Protein AF-A0A924N864-F1 (afdb_monomer)

Foldseek 3Di:
DDLVLLCQLLVHDSVVVVVLCVVQVHDPPSDLVVSLLVLQLVVQCVVPVDDSNVSSVVSVVCVVCDLPPDQWDWDQDPPHPDIDIDRSVVSLLSSLVSLLVSCVVPPPPPPDDDPPDPDDVVVVCVVNSNPVSVVVVCVVDDPVVNVVVVVVVVVVVVVDDDDDPPPDD

Sequence (169 aa):
MMLAEFAQLLDADPKWVLNTMSALERPRAYSVDVARRLAVTRAIHKGTGSPLTPSFATAERALRAYPRNGSSVRIATDDADVELLVDIHRILSTFNVRLSLLRASFAPRQRGRPRVRLCDPLQAAAEWGTDLTLVSDNMRKTVEERVRQLDGMAAFAGNVHRVIPAAEG

Mean predicted aligned error: 13.16 Å

Radius of gyration: 18.36 Å; Cα contacts (8 Å, |Δi|>4): 133; chains: 1; bounding box: 42×49×50 Å

Structure (mmCIF, N/CA/C/O backbone):
data_AF-A0A924N864-F1
#
_entry.id   AF-A0A924N864-F1
#
loop_
_atom_site.group_PDB
_atom_site.id
_atom_site.type_symbol
_atom_site.label_atom_id
_atom_site.label_alt_id
_atom_site.label_comp_id
_atom_site.label_asym_id
_atom_site.label_entity_id
_atom_site.label_seq_id
_atom_site.pdbx_PDB_ins_code
_atom_site.Cartn_x
_atom_site.Cartn_y
_atom_site.Cartn_z
_atom_site.occupancy
_atom_site.B_iso_or_equiv
_atom_site.auth_seq_id
_atom_site.auth_comp_id
_atom_site.auth_asym_id
_atom_site.auth_atom_id
_atom_site.pdbx_PDB_model_num
ATOM 1 N N . MET A 1 1 ? 0.398 7.354 13.160 1.00 84.31 1 MET A N 1
ATOM 2 C CA . MET A 1 1 ? 0.523 5.885 13.146 1.00 84.31 1 MET A CA 1
ATOM 3 C C . MET A 1 1 ? 1.930 5.537 13.592 1.00 84.31 1 MET A C 1
ATOM 5 O O . MET A 1 1 ? 2.851 6.272 13.247 1.00 84.31 1 MET A O 1
ATOM 9 N N . MET A 1 2 ? 2.100 4.485 14.381 1.00 90.00 2 MET A N 1
ATOM 10 C CA . MET A 1 2 ? 3.420 3.983 14.768 1.00 90.00 2 MET A CA 1
ATOM 11 C C . MET A 1 2 ? 4.044 3.155 13.636 1.00 90.00 2 MET A C 1
ATOM 13 O O . MET A 1 2 ? 3.345 2.685 12.740 1.00 90.00 2 MET A O 1
ATOM 17 N N . LEU A 1 3 ? 5.364 2.944 13.684 1.00 90.00 3 LEU A N 1
ATOM 18 C CA . LEU A 1 3 ? 6.083 2.144 12.682 1.00 90.00 3 LEU A CA 1
ATOM 19 C C . LEU A 1 3 ? 5.528 0.714 12.572 1.00 90.00 3 LEU A C 1
ATOM 21 O O . LEU A 1 3 ? 5.372 0.213 11.465 1.00 90.00 3 LEU A O 1
ATOM 25 N N . ALA A 1 4 ? 5.202 0.076 13.701 1.00 88.12 4 ALA A N 1
ATOM 26 C CA . ALA A 1 4 ? 4.673 -1.290 13.727 1.00 88.12 4 ALA A CA 1
ATOM 27 C C . ALA A 1 4 ? 3.315 -1.401 13.012 1.00 88.12 4 ALA A C 1
ATOM 29 O O . ALA A 1 4 ? 3.126 -2.267 12.164 1.00 88.12 4 ALA A O 1
ATOM 30 N N . GLU A 1 5 ? 2.401 -0.471 13.292 1.00 88.81 5 GLU A N 1
ATOM 31 C CA . GLU A 1 5 ? 1.096 -0.385 12.629 1.00 88.81 5 GLU A CA 1
ATOM 32 C C . GLU A 1 5 ? 1.249 -0.144 11.118 1.00 88.81 5 GLU A C 1
ATOM 34 O O . GLU A 1 5 ? 0.575 -0.757 10.293 1.00 88.81 5 GLU A O 1
ATOM 39 N N . PHE A 1 6 ? 2.185 0.729 10.745 1.00 91.75 6 PHE A N 1
ATOM 40 C CA . PHE A 1 6 ? 2.474 1.060 9.354 1.00 91.75 6 PHE A CA 1
ATOM 41 C C . PHE A 1 6 ? 3.056 -0.131 8.583 1.00 91.75 6 PHE A C 1
ATOM 43 O O . PHE A 1 6 ? 2.645 -0.414 7.458 1.00 91.75 6 PHE A O 1
ATOM 50 N N . ALA A 1 7 ? 3.979 -0.861 9.209 1.00 91.31 7 ALA A N 1
ATOM 51 C CA . ALA A 1 7 ? 4.554 -2.093 8.686 1.00 91.31 7 ALA A CA 1
ATOM 52 C C . ALA A 1 7 ? 3.483 -3.184 8.514 1.00 91.31 7 ALA A C 1
ATOM 54 O O . ALA A 1 7 ? 3.430 -3.834 7.469 1.00 91.31 7 ALA A O 1
ATOM 55 N N . GLN A 1 8 ? 2.559 -3.306 9.473 1.00 88.81 8 GLN A N 1
ATOM 56 C CA . GLN A 1 8 ? 1.433 -4.237 9.399 1.00 88.81 8 GLN A CA 1
ATOM 57 C C . GLN A 1 8 ? 0.474 -3.910 8.243 1.00 88.81 8 GLN A C 1
ATOM 59 O O . GLN A 1 8 ? 0.060 -4.820 7.525 1.00 88.81 8 GLN A O 1
ATOM 64 N N . LEU A 1 9 ? 0.160 -2.629 7.997 1.00 90.06 9 LEU A N 1
ATOM 65 C CA . LEU A 1 9 ? -0.660 -2.237 6.837 1.00 90.06 9 LEU A CA 1
ATOM 66 C C . LEU A 1 9 ? -0.024 -2.647 5.507 1.00 90.06 9 LEU A C 1
ATOM 68 O O . LEU A 1 9 ? -0.710 -3.092 4.584 1.00 90.06 9 LEU A O 1
ATOM 72 N N . LEU A 1 10 ? 1.295 -2.496 5.421 1.00 90.31 10 LEU A N 1
ATOM 73 C CA . LEU A 1 10 ? 2.083 -2.825 4.239 1.00 90.31 10 LEU A CA 1
ATOM 74 C C . LEU A 1 10 ? 2.400 -4.316 4.117 1.00 90.31 10 LEU A C 1
ATOM 76 O O . LEU A 1 10 ? 2.887 -4.734 3.060 1.00 90.31 10 LEU A O 1
ATOM 80 N N . ASP A 1 11 ? 2.119 -5.099 5.165 1.00 89.44 11 ASP A N 1
ATOM 81 C CA . ASP A 1 11 ? 2.519 -6.503 5.302 1.00 89.44 11 ASP A CA 1
ATOM 82 C C . ASP A 1 11 ? 4.006 -6.682 4.991 1.00 89.44 11 ASP A C 1
ATOM 84 O O . ASP A 1 11 ? 4.430 -7.444 4.114 1.00 89.44 11 ASP A O 1
ATOM 88 N N . ALA A 1 12 ? 4.793 -5.831 5.637 1.00 91.62 12 ALA A N 1
ATOM 89 C CA . ALA A 1 12 ? 6.222 -5.709 5.452 1.00 91.62 12 ALA A CA 1
ATOM 90 C C . ALA A 1 12 ? 6.917 -5.652 6.811 1.00 91.62 12 ALA A C 1
ATOM 92 O O . ALA A 1 12 ? 6.320 -5.282 7.817 1.00 91.62 12 ALA A O 1
ATOM 93 N N . ASP A 1 13 ? 8.201 -5.990 6.819 1.00 92.12 13 ASP A N 1
ATOM 94 C CA . ASP A 1 13 ? 9.032 -5.856 8.007 1.00 92.12 13 ASP A CA 1
ATOM 95 C C . ASP A 1 13 ? 9.305 -4.365 8.325 1.00 92.12 13 ASP A C 1
ATOM 97 O O . ASP A 1 13 ? 9.511 -3.571 7.394 1.00 92.12 13 ASP A O 1
ATOM 101 N N . PRO A 1 14 ? 9.356 -3.950 9.607 1.00 93.06 14 PRO A N 1
ATOM 102 C CA . PRO A 1 14 ? 9.705 -2.581 9.989 1.00 93.06 14 PRO A CA 1
ATOM 103 C C . PRO A 1 14 ? 11.025 -2.074 9.386 1.00 93.06 14 PRO A C 1
ATOM 105 O O . PRO A 1 14 ? 11.117 -0.905 9.007 1.00 93.06 14 PRO A O 1
ATOM 108 N N . LYS A 1 15 ? 12.037 -2.938 9.231 1.00 93.44 15 LYS A N 1
ATOM 109 C CA . LYS A 1 15 ? 13.316 -2.604 8.588 1.00 93.44 15 LYS A CA 1
ATOM 110 C C . LYS A 1 15 ? 13.128 -2.267 7.115 1.00 93.44 15 LYS A C 1
ATOM 112 O O . LYS A 1 15 ? 13.733 -1.315 6.627 1.00 93.44 15 LYS A O 1
ATOM 117 N N . TRP A 1 16 ? 12.263 -3.001 6.413 1.00 92.69 16 TRP A N 1
ATOM 118 C CA . TRP A 1 16 ? 11.933 -2.688 5.023 1.00 92.69 16 TRP A CA 1
ATOM 119 C C . TRP A 1 16 ? 11.286 -1.306 4.915 1.00 92.69 16 TRP A C 1
ATOM 121 O O . TRP A 1 16 ? 11.663 -0.528 4.041 1.00 92.69 16 TRP A O 1
ATOM 131 N N . VAL A 1 17 ? 10.368 -0.967 5.828 1.00 93.12 17 VAL A N 1
ATOM 132 C CA . VAL A 1 17 ? 9.735 0.362 5.864 1.00 93.12 17 VAL A CA 1
ATOM 133 C C . VAL A 1 17 ? 10.779 1.455 6.068 1.00 93.12 17 VAL A C 1
ATOM 135 O O . VAL A 1 17 ? 10.796 2.422 5.311 1.00 93.12 17 VAL A O 1
ATOM 138 N N . LEU A 1 18 ? 11.667 1.302 7.053 1.00 92.44 18 LEU A N 1
ATOM 139 C CA . LEU A 1 18 ? 12.713 2.286 7.334 1.00 92.44 18 LEU A CA 1
ATOM 140 C C . LEU A 1 18 ? 13.646 2.480 6.135 1.00 92.44 18 LEU A C 1
ATOM 142 O O . LEU A 1 18 ? 13.858 3.615 5.714 1.00 92.44 18 LEU A O 1
ATOM 146 N N . ASN A 1 19 ? 14.131 1.384 5.547 1.00 92.38 19 ASN A N 1
ATOM 147 C CA . ASN A 1 19 ? 15.005 1.427 4.376 1.00 92.38 19 ASN A CA 1
ATOM 148 C C . ASN A 1 19 ? 14.311 2.072 3.177 1.00 92.38 19 ASN A C 1
ATOM 150 O O . ASN A 1 19 ? 14.913 2.883 2.484 1.00 92.38 19 ASN A O 1
ATOM 154 N N . THR A 1 20 ? 13.037 1.748 2.953 1.00 92.38 20 THR A N 1
ATOM 155 C CA . THR A 1 20 ? 12.255 2.304 1.844 1.00 92.38 20 THR A CA 1
ATOM 156 C C . THR A 1 20 ? 12.023 3.799 2.031 1.00 92.38 20 THR A C 1
ATOM 158 O O . THR A 1 20 ? 12.223 4.570 1.101 1.00 92.38 20 THR A O 1
ATOM 161 N N . MET A 1 21 ? 11.652 4.236 3.236 1.00 92.25 21 MET A N 1
ATOM 162 C CA . MET A 1 21 ? 11.457 5.658 3.534 1.00 92.25 21 MET A CA 1
ATOM 163 C C . MET A 1 21 ? 12.759 6.453 3.391 1.00 92.25 21 MET A C 1
ATOM 165 O O . MET A 1 21 ? 12.734 7.554 2.846 1.00 92.25 21 MET A O 1
ATOM 169 N N . SER A 1 22 ? 13.886 5.879 3.828 1.00 91.19 22 SER A N 1
ATOM 170 C CA . SER A 1 22 ? 15.219 6.457 3.634 1.00 91.19 22 SER A CA 1
ATOM 171 C C . SER A 1 22 ? 15.612 6.525 2.158 1.00 91.19 22 SER A C 1
ATOM 173 O O . SER A 1 22 ? 16.052 7.576 1.711 1.00 91.19 22 SER A O 1
ATOM 175 N N . ALA A 1 23 ? 15.407 5.451 1.390 1.00 89.50 23 ALA A N 1
ATOM 176 C CA . ALA A 1 23 ? 15.725 5.405 -0.039 1.00 89.50 23 ALA A CA 1
ATOM 177 C C . ALA A 1 23 ? 14.875 6.371 -0.880 1.00 89.50 23 ALA A C 1
ATOM 179 O O . ALA A 1 23 ? 15.317 6.835 -1.924 1.00 89.50 23 ALA A O 1
ATOM 180 N N . LEU A 1 24 ? 13.654 6.674 -0.430 1.00 88.62 24 LEU A N 1
ATOM 181 C CA . LEU A 1 24 ? 12.762 7.642 -1.072 1.00 88.62 24 LEU A CA 1
ATOM 182 C C . LEU A 1 24 ? 12.949 9.077 -0.552 1.00 88.62 24 LEU A C 1
ATOM 184 O O . LEU A 1 24 ? 12.176 9.952 -0.942 1.00 88.62 24 LEU A O 1
ATOM 188 N N . GLU A 1 25 ? 13.903 9.305 0.359 1.00 87.88 25 GLU A N 1
ATOM 189 C CA . GLU A 1 25 ? 14.176 10.598 1.007 1.00 87.88 25 GLU A CA 1
ATOM 190 C C . GLU A 1 25 ? 12.920 11.260 1.603 1.00 87.88 25 GLU A C 1
ATOM 192 O O . GLU A 1 25 ? 12.773 12.483 1.651 1.00 87.88 25 GLU A O 1
ATOM 197 N N . ARG A 1 26 ? 11.959 10.448 2.064 1.00 77.94 26 ARG A N 1
ATOM 198 C CA . ARG A 1 26 ? 10.701 10.963 2.608 1.00 77.94 26 ARG A CA 1
ATOM 199 C C . ARG A 1 26 ? 10.825 11.203 4.111 1.00 77.94 26 ARG A C 1
ATOM 201 O O . ARG A 1 26 ? 11.341 10.343 4.832 1.00 77.94 26 ARG A O 1
ATOM 208 N N . PRO A 1 27 ? 10.272 12.318 4.628 1.00 73.81 27 PRO A N 1
ATOM 209 C CA . PRO A 1 27 ? 10.141 12.493 6.067 1.00 73.81 27 PRO A CA 1
ATOM 210 C C . PRO A 1 27 ? 9.330 11.328 6.646 1.00 73.81 27 PRO A C 1
ATOM 212 O O . PRO A 1 27 ? 8.402 10.832 6.002 1.00 73.81 27 PRO A O 1
ATOM 215 N N . ARG A 1 28 ? 9.679 10.884 7.862 1.00 75.25 28 ARG A N 1
ATOM 216 C CA . ARG A 1 28 ? 9.065 9.738 8.568 1.00 75.25 28 ARG A CA 1
ATOM 217 C C . ARG A 1 28 ? 7.638 10.038 9.055 1.00 75.25 28 ARG A C 1
ATOM 219 O O . ARG A 1 28 ? 7.310 9.885 10.227 1.00 75.25 28 ARG A O 1
ATOM 226 N N . ALA A 1 29 ? 6.780 10.484 8.147 1.00 83.31 29 ALA A N 1
ATOM 227 C CA . ALA A 1 29 ? 5.364 10.696 8.361 1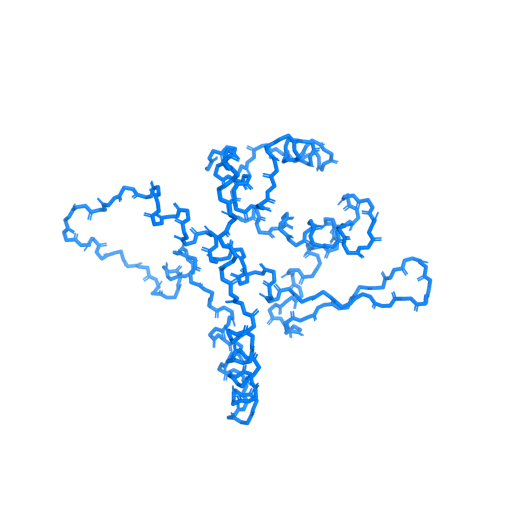.00 83.31 29 ALA A CA 1
ATOM 228 C C . ALA A 1 29 ? 4.611 9.401 8.026 1.00 83.31 29 ALA A C 1
ATOM 230 O O . ALA A 1 29 ? 4.232 9.152 6.881 1.00 83.31 29 ALA A O 1
ATOM 231 N N . TYR A 1 30 ? 4.395 8.560 9.038 1.00 88.94 30 TYR A N 1
ATOM 232 C CA . TYR A 1 30 ? 3.621 7.323 8.909 1.00 88.94 30 TYR A CA 1
ATOM 233 C C . TYR A 1 30 ? 2.120 7.638 8.850 1.00 88.94 30 TYR A C 1
ATOM 235 O O . TYR A 1 30 ? 1.399 7.575 9.852 1.00 88.94 30 TYR A O 1
ATOM 243 N N . SER A 1 31 ? 1.647 8.036 7.670 1.00 90.31 31 SER A N 1
ATOM 244 C CA . SER A 1 31 ? 0.236 8.315 7.396 1.00 90.31 31 SER A CA 1
ATOM 245 C C . SER A 1 31 ? -0.397 7.213 6.544 1.00 90.31 31 SER A C 1
ATOM 247 O O . SER A 1 31 ? 0.287 6.499 5.813 1.00 90.31 31 SER A O 1
ATOM 249 N N . VAL A 1 32 ? -1.724 7.082 6.608 1.00 90.19 32 VAL A N 1
ATOM 250 C CA . VAL A 1 32 ? -2.468 6.119 5.773 1.00 90.19 32 VAL A CA 1
ATOM 251 C C . VAL A 1 32 ? -2.245 6.396 4.283 1.00 90.19 32 VAL A C 1
ATOM 253 O O . VAL A 1 32 ? -2.103 5.463 3.500 1.00 90.19 32 VAL A O 1
ATOM 256 N N . ASP A 1 33 ? -2.149 7.669 3.893 1.00 90.19 33 ASP A N 1
ATOM 257 C CA . ASP A 1 33 ? -1.893 8.054 2.505 1.00 90.19 33 ASP A CA 1
ATOM 258 C C . ASP A 1 33 ? -0.516 7.587 2.014 1.00 90.19 33 ASP A C 1
ATOM 260 O O . ASP A 1 33 ? -0.407 7.004 0.935 1.00 90.19 33 ASP A O 1
ATOM 264 N N . VAL A 1 34 ? 0.530 7.767 2.828 1.00 91.94 34 VAL A N 1
ATOM 265 C CA . VAL A 1 34 ? 1.876 7.281 2.493 1.00 91.94 34 VAL A CA 1
ATOM 266 C C . VAL A 1 34 ? 1.890 5.751 2.443 1.00 91.94 34 VAL A C 1
ATOM 268 O O . VAL A 1 34 ? 2.439 5.183 1.500 1.00 91.94 34 VAL A O 1
ATOM 271 N N . ALA A 1 35 ? 1.229 5.073 3.387 1.00 93.00 35 ALA A N 1
ATOM 272 C CA . ALA A 1 35 ? 1.114 3.614 3.375 1.00 93.00 35 ALA A CA 1
ATOM 273 C C . ALA A 1 35 ? 0.408 3.112 2.103 1.00 93.00 35 ALA A C 1
ATOM 275 O O . ALA A 1 35 ? 0.867 2.172 1.465 1.00 93.00 35 ALA A O 1
ATOM 276 N N . ARG A 1 36 ? -0.657 3.786 1.662 1.00 92.31 36 ARG A N 1
ATOM 277 C CA . ARG A 1 36 ? -1.360 3.454 0.417 1.00 92.31 36 ARG A CA 1
ATOM 278 C C . ARG A 1 36 ? -0.445 3.553 -0.808 1.00 92.31 36 ARG A C 1
ATOM 280 O O . ARG A 1 36 ? -0.419 2.637 -1.627 1.00 92.31 36 ARG A O 1
ATOM 287 N N . ARG A 1 37 ? 0.339 4.632 -0.924 1.00 93.00 37 ARG A N 1
ATOM 288 C CA . ARG A 1 37 ? 1.319 4.795 -2.018 1.00 93.00 37 ARG A CA 1
ATOM 289 C C . ARG A 1 37 ? 2.388 3.706 -1.980 1.00 93.00 37 ARG A C 1
ATOM 291 O O . ARG A 1 37 ? 2.726 3.131 -3.016 1.00 93.00 37 ARG A O 1
ATOM 298 N N . LEU A 1 38 ? 2.890 3.387 -0.789 1.00 94.25 38 LEU A N 1
ATOM 299 C CA . LEU A 1 38 ? 3.901 2.349 -0.604 1.00 94.25 38 LEU A CA 1
ATOM 300 C C . LEU A 1 38 ? 3.367 0.936 -0.850 1.00 94.25 38 LEU A C 1
ATOM 302 O O . LEU A 1 38 ? 4.122 0.100 -1.336 1.00 94.25 38 LEU A O 1
ATOM 306 N N . ALA A 1 39 ? 2.086 0.665 -0.592 1.00 92.75 39 ALA A N 1
ATOM 307 C CA . ALA A 1 39 ? 1.468 -0.620 -0.912 1.00 92.75 39 ALA A CA 1
ATOM 308 C C . ALA A 1 39 ? 1.503 -0.885 -2.426 1.00 92.75 39 ALA A C 1
ATOM 310 O O . ALA A 1 39 ? 1.950 -1.948 -2.859 1.00 92.75 39 ALA A O 1
ATOM 311 N N . VAL A 1 40 ? 1.124 0.116 -3.231 1.00 91.19 40 VAL A N 1
ATOM 312 C CA . VAL A 1 40 ? 1.208 0.040 -4.699 1.00 91.19 40 VAL A CA 1
ATOM 313 C C . VAL A 1 40 ? 2.663 -0.023 -5.165 1.00 91.19 40 VAL A C 1
ATOM 315 O O . VAL A 1 40 ? 3.007 -0.865 -5.988 1.00 91.19 40 VAL A O 1
ATOM 318 N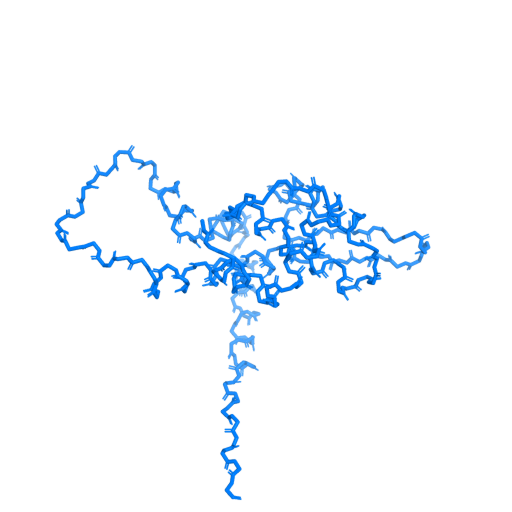 N . THR A 1 41 ? 3.541 0.801 -4.589 1.00 92.75 41 THR A N 1
ATOM 319 C CA . THR A 1 41 ? 4.984 0.795 -4.898 1.00 92.75 41 THR A CA 1
ATOM 320 C C . THR A 1 41 ? 5.602 -0.580 -4.680 1.00 92.75 41 THR A C 1
ATOM 322 O O . THR A 1 41 ? 6.333 -1.072 -5.531 1.00 92.75 41 THR A O 1
ATOM 325 N N . ARG A 1 42 ? 5.294 -1.220 -3.547 1.00 90.69 42 ARG A N 1
ATOM 326 C CA . ARG A 1 42 ? 5.799 -2.548 -3.197 1.00 90.69 42 ARG A CA 1
ATOM 327 C C . ARG A 1 42 ? 5.284 -3.615 -4.155 1.00 90.69 42 ARG A C 1
ATOM 329 O O . ARG A 1 42 ? 6.047 -4.507 -4.505 1.00 90.69 42 ARG A O 1
ATOM 336 N N . ALA A 1 43 ? 4.019 -3.534 -4.566 1.00 88.50 43 ALA A N 1
ATOM 337 C CA . ALA A 1 43 ? 3.452 -4.453 -5.547 1.00 88.50 43 ALA A CA 1
ATOM 338 C C . ALA A 1 43 ? 4.145 -4.318 -6.912 1.00 88.50 43 ALA A C 1
ATOM 340 O O . ALA A 1 43 ? 4.528 -5.331 -7.488 1.00 88.50 43 ALA A O 1
ATOM 341 N N . ILE A 1 44 ? 4.384 -3.083 -7.373 1.00 86.00 44 ILE A N 1
ATOM 342 C CA . ILE A 1 44 ? 5.130 -2.809 -8.611 1.00 86.00 44 ILE A CA 1
ATOM 343 C C . ILE A 1 44 ? 6.559 -3.340 -8.492 1.00 86.00 44 ILE A C 1
ATOM 345 O O . ILE A 1 44 ? 6.952 -4.184 -9.283 1.00 86.00 44 ILE A O 1
ATOM 349 N N . HIS A 1 45 ? 7.295 -2.933 -7.454 1.00 87.06 45 HIS A N 1
ATOM 350 C CA . HIS A 1 45 ? 8.679 -3.352 -7.219 1.00 87.06 45 HIS A CA 1
ATOM 351 C C . HIS A 1 45 ? 8.835 -4.879 -7.187 1.00 87.06 45 HIS A C 1
ATOM 353 O O . HIS A 1 45 ? 9.753 -5.420 -7.794 1.00 87.06 45 HIS A O 1
ATOM 359 N N . LYS A 1 46 ? 7.924 -5.589 -6.508 1.00 85.69 46 LYS A N 1
ATOM 360 C CA . LYS A 1 46 ? 7.933 -7.058 -6.470 1.00 85.69 46 LYS A CA 1
ATOM 361 C C . LYS A 1 46 ? 7.570 -7.695 -7.812 1.00 85.69 46 LYS A C 1
ATOM 363 O O . LYS A 1 46 ? 8.087 -8.763 -8.110 1.00 85.69 46 LYS A O 1
ATOM 368 N N . GLY A 1 47 ? 6.659 -7.085 -8.569 1.00 81.56 47 GLY A N 1
ATOM 369 C CA . GLY A 1 47 ? 6.190 -7.613 -9.849 1.00 81.56 47 GLY A CA 1
ATOM 370 C C . GLY A 1 47 ? 7.163 -7.379 -11.004 1.00 81.56 47 GLY A C 1
ATOM 371 O O . GLY A 1 47 ? 7.239 -8.214 -11.895 1.00 81.56 47 GLY A O 1
ATOM 372 N N . THR A 1 48 ? 7.911 -6.273 -10.985 1.00 78.50 48 THR A N 1
ATOM 373 C CA . THR A 1 48 ? 8.833 -5.894 -12.070 1.00 78.50 48 THR A CA 1
ATOM 374 C C . THR A 1 48 ? 10.305 -6.083 -11.729 1.00 78.50 48 THR A C 1
ATOM 376 O O . THR A 1 48 ? 11.143 -6.032 -12.620 1.00 78.50 48 THR A O 1
ATOM 379 N N . GLY A 1 49 ? 10.657 -6.197 -10.445 1.00 81.12 49 GLY A N 1
ATOM 380 C CA . GLY A 1 49 ? 12.048 -6.120 -9.989 1.00 81.12 49 GLY A CA 1
ATOM 381 C C . GLY A 1 49 ? 12.683 -4.729 -10.138 1.00 81.12 49 GLY A C 1
ATOM 382 O O . GLY A 1 49 ? 13.849 -4.551 -9.788 1.00 81.12 49 GLY A O 1
ATOM 383 N N . SER A 1 50 ? 11.943 -3.722 -10.622 1.00 81.31 50 SER A N 1
ATOM 384 C CA . SER A 1 50 ? 12.466 -2.368 -10.851 1.00 81.31 50 SER A CA 1
ATOM 385 C C . SER A 1 50 ? 12.877 -1.701 -9.538 1.00 81.31 50 SER A C 1
ATOM 387 O O . SER A 1 50 ? 12.240 -1.948 -8.517 1.00 81.31 50 SER A O 1
ATOM 389 N N . PRO A 1 51 ? 13.856 -0.780 -9.520 1.00 89.06 51 PRO A N 1
ATOM 390 C CA . PRO A 1 51 ? 14.249 -0.092 -8.290 1.00 89.06 51 PRO A CA 1
ATOM 391 C C . PRO A 1 51 ? 13.078 0.633 -7.586 1.00 89.06 51 PRO A C 1
ATOM 393 O O . PRO A 1 51 ? 12.070 0.997 -8.203 1.00 89.06 51 PRO A O 1
ATOM 396 N N . LEU A 1 52 ? 13.192 0.856 -6.270 1.00 89.31 52 LEU A N 1
ATOM 397 C CA . LEU A 1 52 ? 12.102 1.419 -5.452 1.00 89.31 52 LEU A CA 1
ATOM 398 C C . LEU A 1 52 ? 11.674 2.824 -5.896 1.00 89.31 52 LEU A C 1
ATOM 400 O O . LEU A 1 52 ? 10.480 3.097 -5.972 1.00 89.31 52 LEU A O 1
ATOM 404 N N . THR A 1 53 ? 12.622 3.701 -6.224 1.00 91.44 53 THR A N 1
ATOM 405 C CA . THR A 1 53 ? 12.348 5.080 -6.661 1.00 91.44 53 THR A CA 1
ATOM 406 C C . THR A 1 53 ? 11.505 5.152 -7.947 1.00 91.44 53 THR A C 1
ATOM 408 O O . THR A 1 53 ? 10.443 5.781 -7.914 1.00 91.44 53 THR A O 1
ATOM 411 N N . PRO A 1 54 ? 11.873 4.484 -9.062 1.00 88.00 54 PRO A N 1
ATOM 412 C CA . PRO A 1 54 ? 11.030 4.447 -10.259 1.00 88.00 54 PRO A CA 1
ATOM 413 C C . PRO A 1 54 ? 9.699 3.715 -10.029 1.00 88.00 54 PRO A C 1
ATOM 415 O O . PRO A 1 54 ? 8.664 4.140 -10.554 1.00 88.00 54 PRO A O 1
ATOM 418 N N . SER A 1 55 ? 9.680 2.677 -9.185 1.00 88.62 55 SER A N 1
ATOM 419 C CA . SER A 1 55 ? 8.435 2.007 -8.781 1.00 88.62 55 SER A CA 1
ATOM 420 C C . SER A 1 55 ? 7.494 2.962 -8.041 1.00 88.62 55 SER A C 1
ATOM 422 O O . SER A 1 55 ? 6.288 2.962 -8.285 1.00 88.62 55 SER A O 1
ATOM 424 N N . PHE A 1 56 ? 8.037 3.822 -7.177 1.00 91.44 56 PHE A N 1
ATOM 425 C CA . PHE A 1 56 ? 7.273 4.807 -6.415 1.00 91.44 56 PHE A CA 1
ATOM 426 C C . PHE A 1 56 ? 6.696 5.898 -7.317 1.00 91.44 56 PHE A C 1
ATOM 428 O O . PHE A 1 56 ? 5.503 6.194 -7.248 1.00 91.44 56 PHE A O 1
ATOM 435 N N . ALA A 1 57 ? 7.509 6.456 -8.219 1.00 89.50 57 ALA A N 1
ATOM 436 C CA . ALA A 1 57 ? 7.037 7.428 -9.205 1.00 89.50 57 ALA A CA 1
ATOM 437 C C . ALA A 1 57 ? 5.902 6.848 -10.069 1.00 89.50 57 ALA A C 1
ATOM 439 O O . ALA A 1 57 ? 4.910 7.521 -10.363 1.00 89.50 57 ALA A O 1
ATOM 440 N N . THR A 1 58 ? 6.012 5.569 -10.430 1.00 86.25 58 THR A N 1
ATOM 441 C CA . THR A 1 58 ? 4.982 4.863 -11.192 1.00 86.25 58 THR A CA 1
ATOM 442 C C . THR A 1 58 ? 3.723 4.609 -10.370 1.00 86.25 58 THR A C 1
ATOM 444 O O . THR A 1 58 ? 2.627 4.867 -10.867 1.00 86.25 58 THR A O 1
ATOM 447 N N . ALA A 1 59 ? 3.854 4.216 -9.102 1.00 89.00 59 ALA A N 1
ATOM 448 C CA . ALA A 1 59 ? 2.729 4.091 -8.180 1.00 89.00 59 ALA A CA 1
ATOM 449 C C . ALA A 1 59 ? 1.956 5.409 -8.037 1.00 89.00 59 ALA A C 1
ATOM 451 O O . ALA A 1 59 ? 0.727 5.414 -8.073 1.00 89.00 59 ALA A O 1
ATOM 452 N N . GLU A 1 60 ? 2.655 6.541 -7.926 1.00 90.12 60 GLU A N 1
ATOM 453 C CA . GLU A 1 60 ? 2.007 7.850 -7.850 1.00 90.12 60 GLU A CA 1
ATOM 454 C C . GLU A 1 60 ? 1.257 8.210 -9.139 1.00 90.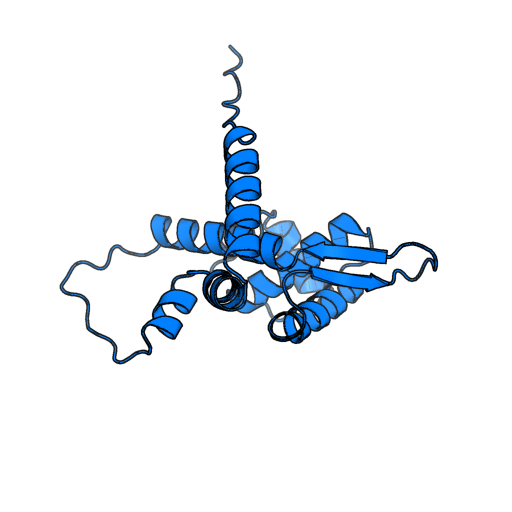12 60 GLU A C 1
ATOM 456 O O . GLU A 1 60 ? 0.143 8.734 -9.074 1.00 90.12 60 GLU A O 1
ATOM 461 N N . ARG A 1 61 ? 1.829 7.913 -10.314 1.00 86.31 61 ARG A N 1
ATOM 462 C CA . ARG A 1 61 ? 1.131 8.093 -11.599 1.00 86.31 61 ARG A CA 1
ATOM 463 C C . ARG A 1 61 ? -0.115 7.212 -11.683 1.00 86.31 61 ARG A C 1
ATOM 465 O O . ARG A 1 61 ? -1.183 7.718 -12.021 1.00 86.31 61 ARG A O 1
ATOM 472 N N . ALA A 1 62 ? 0.006 5.938 -11.317 1.00 83.81 62 ALA A N 1
ATOM 473 C CA . ALA A 1 62 ? -1.094 4.981 -11.336 1.00 83.81 62 ALA A CA 1
ATOM 474 C C . ALA A 1 62 ? -2.234 5.400 -10.397 1.00 83.81 62 ALA A C 1
ATOM 476 O O . ALA A 1 62 ? -3.389 5.442 -10.812 1.00 83.81 62 ALA A O 1
ATOM 477 N N . LEU A 1 63 ? -1.918 5.804 -9.163 1.00 86.38 63 LEU A N 1
ATOM 478 C CA . LEU A 1 63 ? -2.913 6.263 -8.189 1.00 86.38 63 LEU A CA 1
ATOM 479 C C . LEU A 1 63 ? -3.618 7.557 -8.615 1.00 86.38 63 LEU A C 1
ATOM 481 O O . LEU A 1 63 ? -4.800 7.724 -8.322 1.00 86.38 63 LEU A O 1
ATOM 485 N N . ARG A 1 64 ? -2.932 8.464 -9.324 1.00 85.69 64 ARG A N 1
ATOM 486 C CA . ARG A 1 64 ? -3.566 9.664 -9.902 1.00 85.69 64 ARG A CA 1
ATOM 487 C C . ARG A 1 64 ? -4.505 9.330 -11.064 1.00 85.69 64 ARG A C 1
ATOM 489 O O . ARG A 1 64 ? -5.521 9.999 -11.227 1.00 85.69 64 ARG A O 1
ATOM 496 N N . ALA A 1 65 ? -4.165 8.324 -11.866 1.00 79.06 65 ALA A N 1
ATOM 497 C CA . ALA A 1 65 ? -4.957 7.899 -13.020 1.00 79.06 65 ALA A CA 1
ATOM 498 C C . ALA A 1 65 ? -6.143 6.991 -12.641 1.00 79.06 65 ALA A C 1
ATOM 500 O O . ALA A 1 65 ? -7.167 7.001 -13.324 1.00 79.06 65 ALA A O 1
ATOM 501 N N . TYR A 1 66 ? -6.024 6.246 -11.540 1.00 74.94 66 TYR A N 1
ATOM 502 C CA . TYR A 1 66 ? -6.990 5.244 -11.084 1.00 74.94 66 TYR A CA 1
ATOM 503 C C . TYR A 1 66 ? -8.458 5.716 -11.056 1.00 74.94 66 TYR A C 1
ATOM 505 O O . TYR A 1 66 ? -9.290 5.036 -11.652 1.00 74.94 66 TYR A O 1
ATOM 513 N N . PRO A 1 67 ? -8.819 6.896 -10.501 1.00 70.81 67 PRO A N 1
ATOM 514 C CA . PRO A 1 67 ? -10.222 7.330 -10.467 1.00 70.81 67 PRO A CA 1
ATOM 515 C C . PRO A 1 67 ? -10.881 7.478 -11.851 1.00 70.81 67 PRO A C 1
ATOM 517 O O . PRO A 1 67 ? -12.112 7.500 -11.944 1.00 70.81 67 PRO A O 1
ATOM 520 N N . ARG A 1 68 ? -10.064 7.627 -12.907 1.00 64.88 68 ARG A N 1
ATOM 521 C CA . ARG A 1 68 ? -10.481 7.890 -14.293 1.00 64.88 68 ARG A CA 1
ATOM 522 C C . ARG A 1 68 ? -10.374 6.667 -15.204 1.00 64.88 68 ARG A C 1
ATOM 524 O O . ARG A 1 68 ? -11.194 6.535 -16.103 1.00 64.88 68 ARG A O 1
ATOM 531 N N . ASN A 1 69 ? -9.394 5.794 -14.972 1.00 61.91 69 ASN A N 1
ATOM 532 C CA . ASN A 1 69 ? -9.030 4.723 -15.910 1.00 61.91 69 ASN A CA 1
ATOM 533 C C . ASN A 1 69 ? -9.472 3.319 -15.458 1.00 61.91 69 ASN A C 1
ATOM 535 O O . ASN A 1 69 ? -9.207 2.344 -16.157 1.00 61.91 69 ASN A O 1
ATOM 539 N N . GLY A 1 70 ? -10.156 3.209 -14.316 1.00 62.84 70 GLY A N 1
ATOM 540 C CA . GLY A 1 70 ? -10.647 1.937 -13.789 1.00 62.84 70 GLY A CA 1
ATOM 541 C C . GLY A 1 70 ? -9.592 1.147 -13.007 1.00 62.84 70 GLY A C 1
ATOM 542 O O . GLY A 1 70 ? -8.562 1.677 -12.591 1.00 62.84 70 GLY A O 1
ATOM 543 N N . SER A 1 71 ? -9.875 -0.138 -12.780 1.00 65.44 71 SER A N 1
ATOM 544 C CA . SER A 1 71 ? -9.201 -0.996 -11.793 1.00 65.44 71 SER A CA 1
ATOM 545 C C . SER A 1 71 ? -7.732 -1.314 -12.073 1.00 65.44 71 SER A C 1
ATOM 547 O O . SER A 1 71 ? -7.019 -1.726 -11.155 1.00 65.44 71 SER A O 1
ATOM 549 N N . SER A 1 72 ? -7.266 -1.138 -13.311 1.00 68.19 72 SER A N 1
ATOM 550 C CA . SER A 1 72 ? -5.957 -1.628 -13.742 1.00 68.19 72 SER A CA 1
ATOM 551 C C . SER A 1 72 ? -5.171 -0.575 -14.517 1.00 68.19 72 SER A C 1
ATOM 553 O O . SER A 1 72 ? -5.704 0.088 -15.403 1.00 68.19 72 SER A O 1
ATOM 555 N N . VAL A 1 73 ? -3.883 -0.436 -14.200 1.00 66.19 73 VAL A N 1
ATOM 556 C CA . VAL A 1 73 ? -2.968 0.491 -14.879 1.00 66.19 73 VAL A CA 1
ATOM 557 C C . VAL A 1 73 ? -1.900 -0.318 -15.603 1.00 66.19 73 VAL A C 1
ATOM 559 O O . VAL A 1 73 ? -1.204 -1.120 -14.979 1.00 66.19 73 VAL A O 1
ATOM 562 N N . ARG A 1 74 ? -1.781 -0.107 -16.919 1.00 69.44 74 ARG A N 1
ATOM 563 C CA . ARG A 1 74 ? -0.686 -0.653 -17.729 1.00 69.44 74 ARG A CA 1
ATOM 564 C C . ARG A 1 74 ? 0.579 0.165 -17.497 1.00 69.44 74 ARG A C 1
ATOM 566 O O . ARG A 1 74 ? 0.537 1.395 -17.545 1.00 69.44 74 ARG A O 1
ATOM 573 N N . ILE A 1 75 ? 1.685 -0.518 -17.238 1.00 65.06 75 ILE A N 1
ATOM 574 C CA . ILE A 1 75 ? 3.013 0.068 -17.076 1.00 65.06 75 ILE A CA 1
ATOM 575 C C . ILE A 1 75 ? 3.900 -0.541 -18.160 1.00 65.06 75 ILE A C 1
ATOM 577 O O . ILE A 1 75 ? 4.085 -1.756 -18.183 1.00 65.06 75 ILE A O 1
ATOM 581 N N . ALA A 1 76 ? 4.435 0.301 -19.042 1.00 62.19 76 ALA A N 1
ATOM 582 C CA . ALA A 1 76 ? 5.492 -0.105 -19.960 1.00 62.19 76 ALA A CA 1
ATOM 583 C C . ALA A 1 76 ? 6.793 -0.301 -19.169 1.00 62.19 76 ALA A C 1
ATOM 585 O O . ALA A 1 76 ? 7.143 0.553 -18.346 1.00 62.19 76 ALA A O 1
ATOM 586 N N . THR A 1 77 ? 7.481 -1.420 -19.384 1.00 60.59 77 THR A N 1
ATOM 587 C CA . THR A 1 77 ? 8.835 -1.636 -18.864 1.00 60.59 77 THR A CA 1
ATOM 588 C C . THR A 1 77 ? 9.872 -1.114 -19.854 1.00 60.59 77 THR A C 1
ATOM 590 O O . THR A 1 77 ? 9.614 -1.088 -21.054 1.00 60.59 77 THR A O 1
ATOM 593 N N . ASP A 1 78 ? 11.040 -0.695 -19.359 1.00 58.41 78 ASP A N 1
ATOM 594 C CA . ASP A 1 78 ? 12.130 -0.193 -20.214 1.00 58.41 78 ASP A CA 1
ATOM 595 C C . ASP A 1 78 ? 12.693 -1.283 -21.154 1.00 58.41 78 ASP A C 1
ATOM 597 O O . ASP A 1 78 ? 13.236 -0.957 -22.207 1.00 58.41 78 ASP A O 1
ATOM 601 N N . ASP A 1 79 ? 12.504 -2.569 -20.823 1.00 56.91 79 ASP A N 1
ATOM 602 C CA . ASP A 1 79 ? 12.638 -3.677 -21.777 1.00 56.91 79 ASP A CA 1
ATOM 603 C C . ASP A 1 79 ? 11.365 -3.749 -22.631 1.00 56.91 79 ASP A C 1
ATOM 605 O O . ASP A 1 79 ? 10.282 -4.083 -22.143 1.00 56.91 79 ASP A O 1
ATOM 609 N N . ALA A 1 80 ? 11.508 -3.381 -23.900 1.00 46.25 80 ALA A N 1
ATOM 610 C CA . ALA A 1 80 ? 10.459 -2.902 -24.798 1.00 46.25 80 ALA A CA 1
ATOM 611 C C . ALA A 1 80 ? 9.341 -3.893 -25.203 1.00 46.25 80 ALA A C 1
ATOM 613 O O . ALA A 1 80 ? 8.523 -3.530 -26.042 1.00 46.25 80 ALA A O 1
ATOM 614 N N . ASP A 1 81 ? 9.246 -5.088 -24.611 1.00 55.75 81 ASP A N 1
ATOM 615 C CA . ASP A 1 81 ? 8.298 -6.133 -25.044 1.00 55.75 81 ASP A CA 1
ATOM 616 C C . ASP A 1 81 ? 7.353 -6.661 -23.947 1.00 55.75 81 ASP A C 1
ATOM 618 O O . ASP A 1 81 ? 6.557 -7.567 -24.202 1.00 55.75 81 ASP A O 1
ATOM 622 N N . VAL A 1 82 ? 7.384 -6.110 -22.725 1.00 55.44 82 VAL A N 1
ATOM 623 C CA . VAL A 1 82 ? 6.504 -6.572 -21.634 1.00 55.44 82 VAL A CA 1
ATOM 624 C C . VAL A 1 82 ? 5.664 -5.429 -21.064 1.00 55.44 82 VAL A C 1
ATOM 626 O O . VAL A 1 82 ? 6.154 -4.510 -20.413 1.00 55.44 82 VAL A O 1
ATOM 629 N N . GLU A 1 83 ? 4.346 -5.503 -21.261 1.00 63.41 83 GLU A N 1
ATOM 630 C CA . GLU A 1 83 ? 3.397 -4.645 -20.549 1.00 63.41 83 GLU A CA 1
ATOM 631 C C . GLU A 1 83 ? 2.997 -5.293 -19.222 1.00 63.41 83 GLU A C 1
ATOM 633 O O . GLU A 1 83 ? 2.409 -6.377 -19.185 1.00 63.41 83 GLU A O 1
ATOM 638 N N . LEU A 1 84 ? 3.260 -4.607 -18.109 1.00 66.19 84 LEU A N 1
ATOM 639 C CA . LEU A 1 84 ? 2.791 -5.052 -16.805 1.00 66.19 84 LEU A CA 1
ATOM 640 C C . LEU A 1 84 ? 1.409 -4.456 -16.517 1.00 66.19 84 LEU A C 1
ATOM 642 O O . LEU A 1 84 ? 1.240 -3.235 -16.450 1.00 66.19 84 LEU A O 1
ATOM 646 N N . LEU A 1 85 ? 0.418 -5.317 -16.283 1.00 75.12 85 LEU A N 1
ATOM 647 C CA . LEU A 1 85 ? -0.901 -4.905 -15.812 1.00 75.12 85 LEU A CA 1
ATOM 648 C C . LEU A 1 85 ? -0.942 -4.918 -14.280 1.00 75.12 85 LEU A C 1
ATOM 650 O O . LEU A 1 85 ? -0.932 -5.979 -13.657 1.00 75.12 85 LEU A O 1
ATOM 654 N N . VAL A 1 86 ? -1.033 -3.741 -13.659 1.00 74.19 86 VAL A N 1
ATOM 655 C CA . VAL A 1 86 ? -1.190 -3.629 -12.202 1.00 74.19 86 VAL A CA 1
ATOM 656 C C . VAL A 1 86 ? -2.653 -3.456 -11.854 1.00 74.19 86 VAL A C 1
ATOM 658 O O . VAL A 1 86 ? -3.249 -2.427 -12.166 1.00 74.19 86 VAL A O 1
ATOM 661 N N . ASP A 1 87 ? -3.217 -4.434 -11.152 1.00 83.00 87 ASP A N 1
ATOM 662 C CA . ASP A 1 87 ? -4.548 -4.333 -10.557 1.00 83.00 87 ASP A CA 1
ATOM 663 C C . ASP A 1 87 ? -4.492 -3.484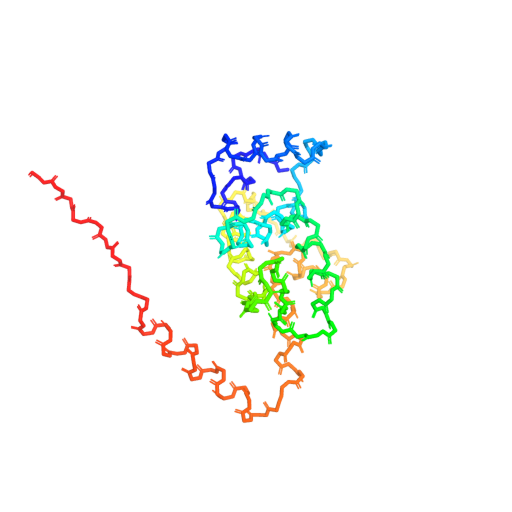 -9.275 1.00 83.00 87 ASP A C 1
ATOM 665 O O . ASP A 1 87 ? -4.284 -3.976 -8.160 1.00 83.00 87 ASP A O 1
ATOM 669 N N . ILE A 1 88 ? -4.637 -2.170 -9.459 1.00 84.19 88 ILE A N 1
ATOM 670 C CA . ILE A 1 88 ? -4.645 -1.184 -8.375 1.00 84.19 88 ILE A CA 1
ATOM 671 C C . ILE A 1 88 ? -5.805 -1.463 -7.425 1.00 84.19 88 ILE A C 1
ATOM 673 O O . ILE A 1 88 ? -5.631 -1.382 -6.210 1.00 84.19 88 ILE A O 1
ATOM 677 N N . HIS A 1 89 ? -6.959 -1.853 -7.961 1.00 83.00 89 HIS A N 1
ATOM 678 C CA . HIS A 1 89 ? -8.135 -2.152 -7.161 1.00 83.00 89 HIS A CA 1
ATOM 679 C C . HIS A 1 89 ? -7.862 -3.294 -6.172 1.00 83.00 89 HIS A C 1
ATOM 681 O O . HIS A 1 89 ? -8.103 -3.152 -4.973 1.00 83.00 89 HIS A O 1
ATOM 687 N N . ARG A 1 90 ? -7.290 -4.413 -6.631 1.00 83.56 90 ARG A N 1
ATOM 688 C CA . ARG A 1 90 ? -6.964 -5.559 -5.766 1.00 83.56 90 ARG A CA 1
ATOM 689 C C . ARG A 1 90 ? -5.942 -5.210 -4.685 1.00 83.56 90 ARG A C 1
ATOM 691 O O . ARG A 1 90 ? -6.061 -5.676 -3.545 1.00 83.56 90 ARG A O 1
ATOM 698 N N . ILE A 1 91 ? -4.963 -4.368 -5.015 1.00 86.94 91 ILE A N 1
ATOM 699 C CA . ILE A 1 91 ? -3.978 -3.874 -4.044 1.00 86.94 91 ILE A CA 1
ATOM 700 C C . ILE A 1 91 ? -4.672 -3.018 -2.978 1.00 86.94 91 ILE A C 1
ATOM 702 O O . ILE A 1 91 ? -4.478 -3.250 -1.782 1.00 86.94 91 ILE A O 1
ATOM 706 N N . LEU A 1 92 ? -5.506 -2.061 -3.393 1.00 88.12 92 LEU A N 1
ATOM 707 C CA . LEU A 1 92 ? -6.204 -1.149 -2.486 1.00 88.12 92 LEU A CA 1
ATOM 708 C C . LEU A 1 92 ? -7.256 -1.860 -1.631 1.00 88.12 92 LEU A C 1
ATOM 710 O O . LEU A 1 92 ? -7.329 -1.593 -0.437 1.00 88.12 92 LEU A O 1
ATOM 714 N N . SER A 1 93 ? -7.990 -2.821 -2.189 1.00 86.12 93 SER A N 1
ATOM 715 C CA . SER A 1 93 ? -8.917 -3.670 -1.434 1.00 86.12 93 SER A CA 1
ATOM 716 C C . SER A 1 93 ? -8.190 -4.421 -0.314 1.00 86.12 93 SER A C 1
ATOM 718 O O . SER A 1 93 ? -8.608 -4.379 0.842 1.00 86.12 93 SER A O 1
ATOM 720 N N . THR A 1 94 ? -7.050 -5.048 -0.626 1.00 86.56 94 THR A N 1
ATOM 721 C CA . THR A 1 94 ? -6.227 -5.751 0.375 1.00 86.56 94 THR A CA 1
ATOM 722 C C . THR A 1 94 ? -5.720 -4.795 1.458 1.00 86.56 94 THR A C 1
ATOM 724 O O . THR A 1 94 ? -5.760 -5.106 2.650 1.00 86.56 94 THR A O 1
ATOM 727 N N . PHE A 1 95 ? -5.264 -3.609 1.050 1.00 89.19 95 PHE A N 1
ATOM 728 C CA . PHE A 1 95 ? -4.824 -2.558 1.962 1.00 89.19 95 PHE A CA 1
ATOM 729 C C . PHE A 1 95 ? -5.953 -2.088 2.893 1.00 89.19 95 PHE A C 1
ATOM 731 O O . PHE A 1 95 ? -5.754 -1.994 4.103 1.00 89.19 95 PHE A O 1
ATOM 738 N N . ASN A 1 96 ? -7.147 -1.849 2.350 1.00 87.00 96 ASN A N 1
ATOM 739 C CA . ASN A 1 96 ? -8.318 -1.392 3.093 1.00 87.00 96 ASN A CA 1
ATOM 740 C C . ASN A 1 96 ? -8.779 -2.435 4.118 1.00 87.00 96 ASN A C 1
ATOM 742 O O . ASN A 1 96 ? -9.025 -2.081 5.269 1.00 87.00 96 ASN A O 1
ATOM 746 N N . VAL A 1 97 ? -8.777 -3.726 3.763 1.00 86.19 97 VAL A N 1
ATOM 747 C CA . VAL A 1 97 ? -9.053 -4.813 4.719 1.00 86.19 97 VAL A CA 1
ATOM 748 C C . VAL A 1 97 ? -8.079 -4.769 5.900 1.00 86.19 97 VAL A C 1
ATOM 750 O O . VAL A 1 97 ? -8.504 -4.817 7.054 1.00 86.19 97 VAL A O 1
ATOM 753 N N . ARG A 1 98 ? -6.774 -4.617 5.644 1.00 86.31 98 ARG A N 1
ATOM 754 C CA . ARG A 1 98 ? -5.761 -4.513 6.710 1.00 86.31 98 ARG A CA 1
ATOM 755 C C . ARG A 1 98 ? -5.942 -3.260 7.559 1.00 86.31 98 ARG A C 1
ATOM 757 O O . ARG A 1 98 ? -5.791 -3.331 8.775 1.00 86.31 98 ARG A O 1
ATOM 764 N N . LEU A 1 99 ? -6.307 -2.138 6.945 1.00 87.75 99 LEU A N 1
ATOM 765 C CA . LEU A 1 99 ? -6.615 -0.898 7.654 1.00 87.75 99 LEU A CA 1
ATOM 766 C C . LEU A 1 99 ? -7.820 -1.051 8.582 1.00 87.75 99 LEU A C 1
ATOM 768 O O . LEU A 1 99 ? -7.760 -0.624 9.737 1.00 87.75 99 LEU A O 1
ATOM 772 N N . SER A 1 100 ? -8.889 -1.691 8.110 1.00 81.75 100 SER A N 1
ATOM 773 C CA . SER A 1 100 ? -10.064 -1.992 8.925 1.00 81.75 100 SER A CA 1
ATOM 774 C C . SER A 1 100 ? -9.733 -2.946 10.071 1.00 81.75 100 SER A C 1
ATOM 776 O O . SER A 1 100 ? -10.153 -2.690 11.197 1.00 81.75 100 SER A O 1
ATOM 778 N N . LEU A 1 101 ? -8.937 -3.994 9.825 1.00 82.56 101 LEU A N 1
ATOM 779 C CA . LEU A 1 101 ? -8.478 -4.911 10.874 1.00 82.56 101 LEU A CA 1
ATOM 780 C C . LEU A 1 101 ? -7.642 -4.184 11.930 1.00 82.56 101 LEU A C 1
ATOM 782 O O . LEU A 1 101 ? -7.914 -4.314 13.120 1.00 82.56 101 LEU A O 1
ATOM 786 N N . LEU A 1 102 ? -6.681 -3.361 11.507 1.00 82.88 102 LEU A N 1
ATOM 787 C CA . LEU A 1 102 ? -5.836 -2.590 12.415 1.00 82.88 102 LEU A CA 1
ATOM 788 C C . LEU A 1 102 ? -6.671 -1.660 13.303 1.00 82.88 102 LEU A C 1
ATOM 790 O O . LEU A 1 102 ? -6.450 -1.570 14.508 1.00 82.88 102 LEU A O 1
ATOM 794 N N . ARG A 1 103 ? -7.693 -1.018 12.736 1.00 81.06 103 ARG A N 1
ATOM 795 C CA . ARG A 1 103 ? -8.625 -0.186 13.505 1.00 81.06 103 ARG A CA 1
ATOM 796 C C . ARG A 1 103 ? -9.517 -0.997 14.427 1.00 81.06 103 ARG A C 1
ATOM 798 O O . ARG A 1 103 ? -9.738 -0.571 15.550 1.00 81.06 103 ARG A O 1
ATOM 805 N N . ALA A 1 104 ? -10.005 -2.156 14.005 1.00 78.25 104 ALA A N 1
ATOM 806 C CA . ALA A 1 104 ? -10.801 -3.017 14.873 1.00 78.25 104 ALA A CA 1
ATOM 807 C C . ALA A 1 104 ? -9.986 -3.542 16.070 1.00 78.25 104 ALA A C 1
ATOM 809 O O . ALA A 1 104 ? -10.523 -3.653 17.171 1.00 78.25 104 ALA A O 1
ATOM 810 N N . SER A 1 105 ? -8.699 -3.833 15.865 1.00 74.06 105 SER A N 1
ATOM 811 C CA . SER A 1 105 ? -7.797 -4.355 16.896 1.00 74.06 105 SER A CA 1
ATOM 812 C C . SER A 1 105 ? -7.255 -3.283 17.844 1.00 74.06 105 SER A C 1
ATOM 814 O O . SER A 1 105 ? -7.120 -3.556 19.034 1.00 74.06 105 SER A O 1
ATOM 816 N N . PHE A 1 106 ? -6.945 -2.082 17.343 1.00 64.56 106 PHE A N 1
ATOM 817 C CA . PHE A 1 106 ? -6.224 -1.054 18.108 1.00 64.56 106 PHE A CA 1
ATOM 818 C C . PHE A 1 106 ? -7.006 0.244 18.344 1.00 64.56 106 PHE A C 1
ATOM 820 O O . PHE A 1 106 ? -6.563 1.072 19.142 1.00 64.56 106 PHE A O 1
ATOM 827 N N . ALA A 1 107 ? -8.166 0.462 17.709 1.00 58.78 107 ALA A N 1
ATOM 828 C CA . ALA A 1 107 ? -8.966 1.634 18.048 1.00 58.78 107 ALA A CA 1
ATOM 829 C C . ALA A 1 107 ? -9.578 1.445 19.445 1.00 58.78 107 ALA A C 1
ATOM 831 O O . ALA A 1 107 ? -10.212 0.415 19.706 1.00 58.78 107 ALA A O 1
ATOM 832 N N . PRO A 1 108 ? -9.452 2.431 20.352 1.00 52.12 108 PRO A N 1
ATOM 833 C CA . PRO A 1 108 ? -10.191 2.392 21.601 1.00 52.12 108 PRO A CA 1
ATOM 834 C C . PRO A 1 108 ? -11.681 2.284 21.264 1.00 52.12 108 PRO A C 1
ATOM 836 O O . PRO A 1 108 ? -12.222 3.137 20.555 1.00 52.12 108 PRO A O 1
ATOM 839 N N . ARG A 1 109 ? -12.345 1.226 21.755 1.00 52.22 109 ARG A N 1
ATOM 840 C CA . ARG A 1 109 ? -13.808 1.098 21.696 1.00 52.22 109 ARG A CA 1
ATOM 841 C C . ARG A 1 109 ? -14.392 2.393 22.253 1.00 52.22 109 ARG A C 1
ATOM 843 O O . ARG A 1 109 ? -14.297 2.627 23.458 1.00 52.22 109 ARG A O 1
ATOM 850 N N . GLN A 1 110 ? -14.962 3.237 21.393 1.00 48.19 110 GLN A N 1
ATOM 851 C CA . GLN A 1 110 ? -15.634 4.449 21.847 1.00 48.19 110 GLN A CA 1
ATOM 852 C C . GLN A 1 110 ? -16.816 4.019 22.716 1.00 48.19 110 GLN A C 1
ATOM 854 O O . GLN A 1 110 ? -17.825 3.523 22.220 1.00 48.19 110 GLN A O 1
ATOM 859 N N . ARG A 1 111 ? -16.661 4.138 24.036 1.00 49.91 111 ARG A N 1
ATOM 860 C CA . ARG A 1 111 ? -17.754 3.951 24.987 1.00 49.91 111 ARG A CA 1
ATOM 861 C C . ARG A 1 111 ? -18.584 5.232 24.993 1.00 49.91 111 ARG A C 1
ATOM 863 O O . ARG A 1 111 ? -18.046 6.304 25.254 1.00 49.91 111 ARG A O 1
ATOM 870 N N . GLY A 1 112 ? -19.879 5.110 24.714 1.00 59.44 112 GLY A N 1
ATOM 871 C CA . GLY A 1 112 ? -20.836 6.219 24.736 1.00 59.44 112 GLY A CA 1
ATOM 872 C C . GLY A 1 112 ? -21.632 6.366 23.440 1.00 59.44 112 GLY A C 1
ATOM 873 O O . GLY A 1 112 ? -21.362 5.702 22.441 1.00 59.44 112 GLY A O 1
ATOM 874 N N . ARG A 1 113 ? -22.645 7.240 23.468 1.00 49.97 113 ARG A N 1
ATOM 875 C CA . ARG A 1 113 ? -23.452 7.587 22.290 1.00 49.97 113 ARG A CA 1
ATOM 876 C C . ARG A 1 113 ? -22.536 8.225 21.235 1.00 49.97 113 ARG A C 1
ATOM 878 O O . ARG A 1 113 ? -21.836 9.179 21.587 1.00 49.97 113 ARG A O 1
ATOM 885 N N . PRO A 1 114 ? -22.534 7.751 19.975 1.00 56.78 114 PRO A N 1
ATOM 886 C CA . PRO A 1 114 ? -21.740 8.358 18.916 1.00 56.78 114 PRO A CA 1
ATOM 887 C C . PRO A 1 114 ? -22.038 9.856 18.854 1.00 56.78 114 PRO A C 1
ATOM 889 O O . PRO A 1 114 ? -23.191 10.258 18.678 1.00 56.78 114 PRO A O 1
ATOM 892 N N . ARG A 1 115 ? -21.014 10.696 19.033 1.00 58.91 115 ARG A N 1
ATOM 893 C CA . ARG A 1 115 ? -21.138 12.114 18.695 1.00 58.91 115 ARG A CA 1
ATOM 894 C C . ARG A 1 115 ? -21.308 12.161 17.185 1.00 58.91 115 ARG A C 1
ATOM 896 O O . ARG A 1 115 ? -20.363 11.854 16.464 1.00 58.91 115 ARG A O 1
ATOM 903 N N . VAL A 1 116 ? -22.515 12.485 16.727 1.00 58.69 116 VAL A N 1
ATOM 904 C CA . VAL A 1 116 ? -22.809 12.697 15.309 1.00 58.69 116 VAL A CA 1
ATOM 905 C C . VAL A 1 116 ? -21.927 13.853 14.854 1.00 58.69 116 VAL A C 1
ATOM 907 O O . VAL A 1 116 ? -22.221 15.017 15.114 1.00 58.69 116 VAL A O 1
ATOM 910 N N . ARG A 1 117 ? -20.779 13.537 14.254 1.00 59.22 117 ARG A N 1
ATOM 911 C CA . ARG A 1 117 ? -20.031 14.528 13.495 1.00 59.22 117 ARG A CA 1
ATOM 912 C C . ARG A 1 117 ? -20.859 14.811 12.247 1.00 59.22 117 ARG A C 1
ATOM 91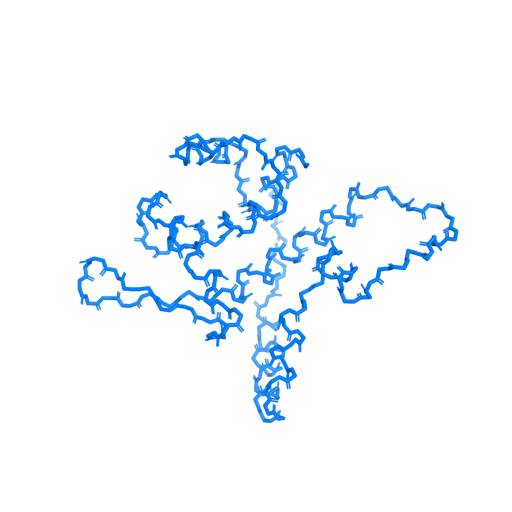4 O O . ARG A 1 117 ? -21.265 13.874 11.565 1.00 59.22 117 ARG A O 1
ATOM 921 N N . LEU A 1 118 ? -21.095 16.088 11.962 1.00 59.91 118 LEU A N 1
ATOM 922 C CA . LEU A 1 118 ? -21.546 16.564 10.653 1.00 59.91 118 LEU A CA 1
ATOM 923 C C . LEU A 1 118 ? -20.400 16.353 9.649 1.00 59.91 118 LEU A C 1
ATOM 925 O O . LEU A 1 118 ? -19.731 17.292 9.238 1.00 59.91 118 LEU A O 1
ATOM 929 N N . CYS A 1 119 ? -20.099 15.099 9.340 1.00 59.88 119 CYS A N 1
ATOM 930 C CA . CYS A 1 119 ? -19.207 14.716 8.259 1.00 59.88 119 CYS A CA 1
ATOM 931 C C . CYS A 1 119 ? -20.064 14.033 7.199 1.00 59.88 119 CYS A C 1
ATOM 933 O O . CYS A 1 119 ? -21.007 13.318 7.544 1.00 59.88 119 CYS A O 1
ATOM 935 N N . ASP A 1 120 ? -19.732 14.245 5.928 1.00 76.81 120 ASP A N 1
ATOM 936 C CA . ASP A 1 120 ? -20.302 13.465 4.833 1.00 76.81 120 ASP A CA 1
ATOM 937 C C . ASP A 1 120 ? -20.167 11.962 5.174 1.00 76.81 120 ASP A C 1
ATOM 939 O O . ASP A 1 120 ? -19.054 11.507 5.474 1.00 76.81 120 ASP A O 1
ATOM 943 N N . PRO A 1 121 ? -21.268 11.185 5.200 1.00 68.50 121 PRO A N 1
ATOM 944 C CA . PRO A 1 121 ? -21.233 9.767 5.547 1.00 68.50 121 PRO A CA 1
ATOM 945 C C . PRO A 1 121 ? -20.302 8.960 4.636 1.00 68.50 121 PRO A C 1
ATOM 947 O O . PRO A 1 121 ? -19.705 7.985 5.097 1.00 68.50 121 PRO A O 1
ATOM 950 N N . LEU A 1 122 ? -20.117 9.379 3.380 1.00 69.00 122 LEU A N 1
ATOM 951 C CA . LEU A 1 122 ? -19.135 8.773 2.487 1.00 69.00 122 LEU A CA 1
ATOM 952 C C . LEU A 1 122 ? -17.721 9.079 2.977 1.00 69.00 122 LEU A C 1
ATOM 954 O O . LEU A 1 122 ? -16.933 8.162 3.203 1.00 69.00 122 LEU A O 1
ATOM 958 N N . GLN A 1 123 ? -17.404 10.344 3.242 1.00 69.12 123 GLN A N 1
ATOM 959 C CA . GLN A 1 123 ? -16.095 10.711 3.778 1.00 69.12 123 GLN A CA 1
ATOM 960 C C . GLN A 1 123 ? -15.776 9.962 5.081 1.00 69.12 123 GLN A C 1
ATOM 962 O O . GLN A 1 123 ? -14.683 9.417 5.216 1.00 69.12 123 GLN A O 1
ATOM 967 N N . ALA A 1 124 ? -16.741 9.844 5.997 1.00 71.75 124 ALA A N 1
ATOM 968 C CA . ALA A 1 124 ? -16.583 9.078 7.230 1.00 71.75 124 ALA A CA 1
ATOM 969 C C . ALA A 1 124 ? -16.337 7.579 6.966 1.00 71.75 124 ALA A C 1
ATOM 971 O O . ALA A 1 124 ? -15.484 6.964 7.610 1.00 71.75 124 ALA A O 1
ATOM 972 N N . ALA A 1 125 ? -17.041 6.985 5.999 1.00 72.56 125 ALA A N 1
ATOM 973 C CA . ALA A 1 125 ? -16.848 5.591 5.608 1.00 72.56 125 ALA A CA 1
ATOM 974 C C . ALA A 1 125 ? -15.465 5.351 4.976 1.00 72.56 125 ALA A C 1
ATOM 976 O O . ALA A 1 125 ? -14.784 4.394 5.358 1.00 72.56 125 ALA A O 1
ATOM 977 N N . ALA A 1 126 ? -15.018 6.229 4.072 1.00 67.06 126 ALA A N 1
ATOM 978 C CA . ALA A 1 126 ? -13.677 6.186 3.485 1.00 67.06 126 ALA A CA 1
ATOM 979 C C . ALA A 1 126 ? -12.597 6.348 4.558 1.00 67.06 126 ALA A C 1
ATOM 981 O O . ALA A 1 126 ? -11.643 5.571 4.621 1.00 67.06 126 ALA A O 1
ATOM 982 N N . GLU A 1 127 ? -12.782 7.317 5.455 1.00 69.81 127 GLU A N 1
ATOM 983 C CA . GLU A 1 127 ? -11.906 7.526 6.598 1.00 69.81 127 GLU A CA 1
ATOM 984 C C . GLU A 1 127 ? -11.865 6.313 7.508 1.00 69.81 127 GLU A C 1
ATOM 986 O O . GLU A 1 127 ? -10.804 6.093 8.070 1.00 69.81 127 GLU A O 1
ATOM 991 N N . TRP A 1 128 ? -12.930 5.512 7.626 1.00 67.38 128 TRP A N 1
ATOM 992 C CA . TRP A 1 128 ? -12.964 4.251 8.381 1.00 67.38 128 TRP A CA 1
ATOM 993 C C . TRP A 1 128 ? -12.274 3.074 7.665 1.00 67.38 128 TRP A C 1
ATOM 995 O O . TRP A 1 128 ? -11.912 2.083 8.302 1.00 67.38 128 TRP A O 1
ATOM 1005 N N . GLY A 1 129 ? -11.935 3.230 6.383 1.00 57.66 129 GLY A N 1
ATOM 1006 C CA . GLY A 1 129 ? -11.291 2.202 5.554 1.00 57.66 129 GLY A CA 1
ATOM 1007 C C . GLY A 1 129 ? -12.276 1.437 4.673 1.00 57.66 129 GLY A C 1
ATOM 1008 O O . GLY A 1 129 ? -11.910 0.423 4.089 1.00 57.66 129 GLY A O 1
ATOM 1009 N N . THR A 1 130 ? -13.518 1.914 4.567 1.00 71.19 130 THR A N 1
ATOM 1010 C CA . THR A 1 130 ? -14.480 1.390 3.595 1.00 71.19 130 THR A CA 1
ATOM 1011 C C . THR A 1 130 ? -14.007 1.770 2.200 1.00 71.19 130 THR A C 1
ATOM 1013 O O . THR A 1 130 ? -13.792 2.950 1.912 1.00 71.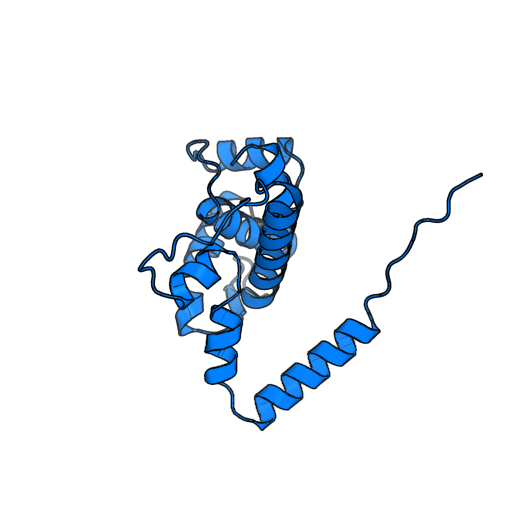19 130 THR A O 1
ATOM 1016 N N . ASP A 1 131 ? -13.850 0.781 1.324 1.00 69.38 131 ASP A N 1
ATOM 1017 C CA . ASP A 1 131 ? -13.469 1.027 -0.060 1.00 69.38 131 ASP A CA 1
ATOM 1018 C C . ASP A 1 131 ? -14.652 1.614 -0.846 1.00 69.38 131 ASP A C 1
ATOM 1020 O O . ASP A 1 131 ? -15.473 0.902 -1.424 1.00 69.38 131 ASP A O 1
ATOM 1024 N N . LEU A 1 132 ? -14.749 2.944 -0.862 1.00 73.25 132 LEU A N 1
ATOM 1025 C CA . LEU A 1 132 ? -15.762 3.642 -1.653 1.00 73.25 132 LEU A CA 1
ATOM 1026 C C . LEU A 1 132 ? -15.515 3.559 -3.156 1.00 73.25 132 LEU A C 1
ATOM 1028 O O . LEU A 1 132 ? -16.426 3.841 -3.937 1.00 73.25 132 LEU A O 1
ATOM 1032 N N . THR A 1 133 ? -14.298 3.208 -3.573 1.00 68.62 133 THR A N 1
ATOM 1033 C CA . THR A 1 133 ? -13.976 3.082 -4.993 1.00 68.62 133 THR A CA 1
ATOM 1034 C C . THR A 1 133 ? -14.592 1.815 -5.557 1.00 68.62 133 THR A C 1
ATOM 1036 O O . THR A 1 133 ? -15.222 1.894 -6.600 1.00 68.62 133 THR A O 1
ATOM 1039 N N . LEU A 1 134 ? -14.616 0.718 -4.792 1.00 67.00 134 LEU A N 1
ATOM 1040 C CA . LEU A 1 134 ? -15.380 -0.485 -5.139 1.00 67.00 134 LEU A CA 1
ATOM 1041 C C . LEU A 1 134 ? -16.889 -0.210 -5.242 1.00 67.00 134 LEU A C 1
ATOM 1043 O O . LEU A 1 134 ? -17.549 -0.719 -6.147 1.00 67.00 134 LEU A O 1
ATOM 1047 N N . VAL A 1 135 ? -17.452 0.599 -4.340 1.00 70.25 135 VAL A N 1
ATOM 1048 C CA . VAL A 1 135 ? -18.872 0.990 -4.410 1.00 70.25 135 VAL A CA 1
ATOM 1049 C C . VAL A 1 135 ? -19.129 1.845 -5.652 1.00 70.25 135 VAL A C 1
ATOM 1051 O O . VAL A 1 135 ? -20.049 1.565 -6.415 1.00 70.25 135 VAL A O 1
ATOM 1054 N N . SER A 1 136 ? -18.283 2.846 -5.894 1.00 74.81 136 SER A N 1
ATOM 1055 C CA . SER A 1 136 ? -18.408 3.752 -7.041 1.00 74.81 136 SE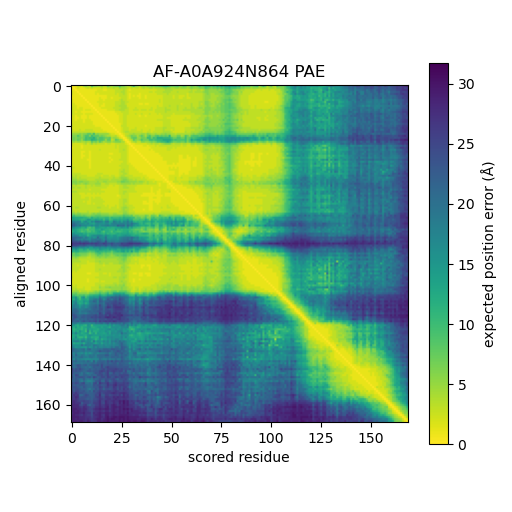R A CA 1
ATOM 1056 C C . SER A 1 136 ? -18.220 3.027 -8.376 1.00 74.81 136 SER A C 1
ATOM 1058 O O . SER A 1 136 ? -18.980 3.257 -9.312 1.00 74.81 136 SER A O 1
ATOM 1060 N N . ASP A 1 137 ? -17.257 2.112 -8.460 1.00 72.56 137 ASP A N 1
ATOM 1061 C CA . ASP A 1 137 ? -16.990 1.319 -9.657 1.00 72.56 137 ASP A CA 1
ATOM 1062 C C . ASP A 1 137 ? -18.090 0.285 -9.900 1.00 72.56 137 ASP A C 1
ATOM 1064 O O . ASP A 1 137 ? -18.505 0.102 -11.040 1.00 72.56 137 ASP A O 1
ATOM 1068 N N . ASN A 1 138 ? -18.648 -0.336 -8.855 1.00 69.75 138 ASN A N 1
ATOM 1069 C CA . ASN A 1 138 ? -19.830 -1.191 -9.007 1.00 69.75 138 ASN A CA 1
ATOM 1070 C C . ASN A 1 138 ? -21.050 -0.421 -9.515 1.00 69.75 138 ASN A C 1
ATOM 1072 O O . ASN A 1 138 ? -21.825 -0.954 -10.305 1.00 69.75 138 ASN A O 1
ATOM 1076 N N . MET A 1 139 ? -21.219 0.831 -9.090 1.00 77.25 139 MET A N 1
ATOM 1077 C CA . MET A 1 139 ? -22.300 1.690 -9.580 1.00 77.25 139 MET A CA 1
ATOM 1078 C C . MET A 1 139 ? -22.114 2.095 -11.048 1.00 77.25 139 MET A C 1
ATOM 1080 O O . MET A 1 139 ? -23.100 2.395 -11.717 1.00 77.25 139 MET A O 1
ATOM 1084 N N . ARG A 1 140 ? -20.876 2.077 -11.560 1.00 82.44 140 ARG A N 1
ATOM 1085 C CA . ARG A 1 140 ? -20.554 2.335 -12.974 1.00 82.44 140 ARG A CA 1
ATOM 1086 C C . ARG A 1 140 ? -20.727 1.108 -13.875 1.00 82.44 140 ARG A C 1
ATOM 1088 O O . ARG A 1 140 ? -20.792 1.274 -15.087 1.00 82.44 140 ARG A O 1
ATOM 1095 N N . LYS A 1 141 ? -20.796 -0.098 -13.306 1.00 79.75 141 LYS A N 1
ATOM 1096 C CA . LYS A 1 141 ? -20.940 -1.359 -14.046 1.00 79.75 141 LYS A CA 1
ATOM 1097 C C . LYS A 1 141 ? -22.385 -1.646 -14.439 1.00 79.75 141 LYS A C 1
ATOM 1099 O O . LYS A 1 141 ? -23.327 -1.359 -13.685 1.00 79.75 141 LYS A O 1
ATOM 1104 N N . THR A 1 142 ? -22.570 -2.314 -15.576 1.00 84.94 142 THR A N 1
ATOM 1105 C CA . THR A 1 142 ? -23.879 -2.884 -15.928 1.00 84.94 142 THR A CA 1
ATOM 1106 C C . THR A 1 142 ? -24.253 -4.021 -14.972 1.00 84.94 142 THR A C 1
ATOM 1108 O O . THR A 1 142 ? -23.466 -4.447 -14.118 1.00 84.94 142 THR A O 1
ATOM 1111 N N . VAL A 1 143 ? -25.492 -4.500 -15.065 1.00 77.12 143 VAL A N 1
ATOM 1112 C CA . VAL A 1 143 ? -25.957 -5.625 -14.244 1.00 77.12 143 VAL A CA 1
ATOM 1113 C C . VAL A 1 143 ? -25.164 -6.892 -14.588 1.00 77.12 143 VAL A C 1
ATOM 1115 O O . VAL A 1 143 ? -24.685 -7.579 -13.690 1.00 77.12 143 VAL A O 1
ATOM 1118 N N . GLU A 1 144 ? -24.923 -7.151 -15.873 1.00 78.44 144 GLU A N 1
ATOM 1119 C CA . GLU A 1 144 ? -24.190 -8.325 -16.364 1.00 78.44 144 GLU A CA 1
ATOM 1120 C C . GLU A 1 144 ? -22.718 -8.320 -15.933 1.00 78.44 144 GLU A C 1
ATOM 1122 O O . GLU A 1 144 ? -22.118 -9.372 -15.704 1.00 78.44 144 GLU A O 1
ATOM 1127 N N . GLU A 1 145 ? -22.107 -7.140 -15.842 1.00 68.94 145 GLU A N 1
ATOM 1128 C CA . GLU A 1 145 ? -20.733 -6.972 -15.363 1.00 68.94 145 GLU A CA 1
ATOM 1129 C C . GLU A 1 145 ? -20.624 -7.179 -13.851 1.00 68.94 145 GLU A C 1
ATOM 1131 O O . GLU A 1 145 ? -19.646 -7.762 -13.377 1.00 68.94 145 GLU A O 1
ATOM 1136 N N . ARG A 1 146 ? -21.638 -6.746 -13.092 1.00 77.00 146 ARG A N 1
ATOM 1137 C CA . ARG A 1 146 ? -21.722 -6.991 -11.647 1.00 77.00 146 ARG A CA 1
ATOM 1138 C C . ARG A 1 146 ? -21.903 -8.471 -11.334 1.00 77.00 146 ARG A C 1
ATOM 1140 O O . ARG A 1 146 ? -21.210 -8.978 -10.459 1.00 77.00 146 ARG A O 1
ATOM 1147 N N . VAL A 1 147 ? -22.769 -9.169 -12.069 1.00 75.94 147 VAL A N 1
ATOM 1148 C CA . VAL A 1 147 ? -22.969 -10.620 -11.906 1.00 75.94 147 VAL A CA 1
ATOM 1149 C C . VAL A 1 147 ? -21.673 -11.378 -12.205 1.00 75.94 147 VAL A C 1
ATOM 1151 O O . VAL A 1 147 ? -21.204 -12.123 -11.351 1.00 75.94 147 VAL A O 1
ATOM 1154 N N . ARG A 1 148 ? -20.997 -11.083 -13.326 1.00 74.50 148 ARG A N 1
ATOM 1155 C CA . ARG A 1 148 ? -19.686 -11.687 -13.641 1.00 74.50 148 ARG A CA 1
ATOM 1156 C C . ARG A 1 148 ? -18.621 -11.414 -12.578 1.00 74.50 148 ARG A C 1
ATOM 1158 O O . ARG A 1 148 ? -17.804 -12.284 -12.283 1.00 74.50 148 ARG A O 1
ATOM 1165 N N . GLN A 1 149 ? -18.610 -10.214 -11.997 1.00 76.50 149 GLN A N 1
ATOM 1166 C CA . GLN A 1 149 ? -17.713 -9.899 -10.887 1.00 76.50 149 GLN A CA 1
ATOM 1167 C C . GLN A 1 149 ? -18.038 -10.733 -9.640 1.00 76.50 149 GLN A C 1
ATOM 1169 O O . GLN A 1 149 ? -17.113 -11.240 -9.007 1.00 76.50 149 GLN A O 1
ATOM 1174 N N . LEU A 1 150 ? -19.318 -10.878 -9.288 1.00 76.06 150 LEU A N 1
ATOM 1175 C CA . LEU A 1 150 ? -19.753 -11.687 -8.148 1.00 76.06 150 LEU A CA 1
ATOM 1176 C C . LEU A 1 150 ? -19.396 -13.164 -8.335 1.00 76.06 150 LEU A C 1
ATOM 1178 O O . LEU A 1 150 ? -18.875 -13.767 -7.401 1.00 76.06 150 LEU A O 1
ATOM 1182 N N . ASP A 1 151 ? -19.570 -13.708 -9.539 1.00 73.81 151 ASP A N 1
ATOM 1183 C CA . ASP A 1 151 ? -19.178 -15.083 -9.865 1.00 73.81 151 ASP A CA 1
ATOM 1184 C C . ASP A 1 151 ? -17.662 -15.282 -9.710 1.00 73.81 151 ASP A C 1
ATOM 1186 O O . ASP A 1 151 ? -17.209 -16.244 -9.085 1.00 73.81 151 ASP A O 1
ATOM 1190 N N . GLY A 1 152 ? -16.858 -14.324 -10.190 1.00 70.06 152 GLY A N 1
ATOM 1191 C CA . GLY A 1 152 ? -15.405 -14.335 -10.001 1.00 70.06 152 GLY A CA 1
ATOM 1192 C C . GLY A 1 152 ? -14.984 -14.234 -8.529 1.00 70.06 152 GLY A C 1
ATOM 1193 O O . GLY A 1 152 ? -14.040 -14.900 -8.098 1.00 70.06 152 GLY A O 1
ATOM 1194 N N . MET A 1 153 ? -15.700 -13.439 -7.728 1.00 70.81 153 MET A N 1
ATOM 1195 C CA . MET A 1 153 ? -15.462 -13.318 -6.286 1.00 70.81 153 MET A CA 1
ATOM 1196 C C . MET A 1 153 ? -15.867 -14.586 -5.522 1.00 70.81 153 MET A C 1
ATOM 1198 O O . MET A 1 153 ? -15.143 -14.996 -4.615 1.00 70.81 153 MET A O 1
ATOM 1202 N N . ALA A 1 154 ? -16.980 -15.225 -5.890 1.00 63.81 154 ALA A N 1
ATOM 1203 C CA . ALA A 1 154 ? -17.440 -16.479 -5.298 1.00 63.81 154 ALA A CA 1
ATOM 1204 C C . ALA A 1 154 ? -16.469 -17.632 -5.597 1.00 63.81 154 ALA A C 1
ATOM 1206 O O . ALA A 1 154 ? -16.091 -18.374 -4.689 1.00 63.81 154 ALA A O 1
ATOM 1207 N N . ALA A 1 155 ? -15.978 -17.722 -6.837 1.00 63.56 155 ALA A N 1
ATOM 1208 C CA . ALA A 1 155 ? -14.937 -18.674 -7.216 1.00 63.56 155 ALA A CA 1
ATOM 1209 C C . ALA A 1 155 ? -13.630 -18.439 -6.438 1.00 63.56 155 ALA A C 1
ATOM 1211 O O . ALA A 1 155 ? -12.972 -19.386 -6.015 1.00 63.56 155 ALA A O 1
ATOM 1212 N N . PHE A 1 156 ? -13.255 -17.180 -6.193 1.00 53.28 156 PHE A N 1
ATOM 1213 C CA . PHE A 1 156 ? -12.103 -16.855 -5.351 1.00 53.28 156 PHE A CA 1
ATOM 1214 C C . PHE A 1 156 ? -12.316 -17.265 -3.886 1.00 53.28 156 PHE A C 1
ATOM 1216 O O . PHE A 1 156 ? -11.438 -17.896 -3.304 1.00 53.28 156 PHE A O 1
ATOM 1223 N N . ALA A 1 157 ? -13.477 -16.963 -3.298 1.00 55.72 157 ALA A N 1
ATOM 1224 C CA . ALA A 1 157 ? -13.796 -17.336 -1.919 1.00 55.72 157 ALA A CA 1
ATOM 1225 C C . ALA A 1 157 ? -13.787 -18.861 -1.708 1.00 55.72 157 ALA A C 1
ATOM 1227 O O . ALA A 1 157 ? -13.331 -19.324 -0.665 1.00 55.72 157 ALA A O 1
ATOM 1228 N N . GLY A 1 158 ? -14.209 -19.635 -2.714 1.00 47.25 158 GLY A N 1
ATOM 1229 C CA . GLY A 1 158 ? -14.103 -21.098 -2.708 1.00 47.25 158 GLY A CA 1
ATOM 1230 C C . GLY A 1 158 ? -12.665 -21.631 -2.766 1.00 47.25 158 GLY A C 1
ATOM 1231 O O . GLY A 1 158 ? -12.418 -22.738 -2.312 1.00 47.25 158 GLY A O 1
ATOM 1232 N N . ASN A 1 159 ? -11.709 -20.842 -3.268 1.00 44.66 159 ASN A N 1
ATOM 1233 C CA . ASN A 1 159 ? -10.300 -21.230 -3.407 1.00 44.66 159 ASN A CA 1
ATOM 1234 C C . ASN A 1 159 ? -9.397 -20.725 -2.265 1.00 44.66 159 ASN A C 1
ATOM 1236 O O . ASN A 1 159 ? -8.218 -21.075 -2.206 1.00 44.66 159 ASN A O 1
ATOM 1240 N N . VAL A 1 160 ? -9.916 -19.900 -1.350 1.00 36.00 160 VAL A N 1
ATOM 1241 C CA . VAL A 1 160 ? -9.171 -19.404 -0.184 1.00 36.00 160 VAL A CA 1
ATOM 1242 C C . VAL A 1 160 ? -9.562 -20.217 1.047 1.00 36.00 160 VAL A C 1
ATOM 1244 O O . VAL A 1 160 ? -10.472 -19.861 1.793 1.00 36.00 160 VAL A O 1
ATOM 1247 N N . HIS A 1 161 ? -8.837 -21.307 1.294 1.00 44.03 161 HIS A N 1
ATOM 1248 C CA . HIS A 1 161 ? -8.905 -22.033 2.560 1.00 44.03 161 HIS A CA 1
ATOM 1249 C C . HIS A 1 161 ? -7.784 -21.593 3.505 1.00 44.03 161 HIS A C 1
ATOM 1251 O O . HIS A 1 161 ? -6.631 -21.414 3.111 1.00 44.03 161 HIS A O 1
ATOM 1257 N N . ARG A 1 162 ? -8.125 -21.428 4.787 1.00 42.34 162 ARG A N 1
ATOM 1258 C CA . ARG A 1 162 ? -7.161 -21.173 5.860 1.00 42.34 162 ARG A CA 1
ATOM 1259 C C . ARG A 1 162 ? -6.325 -22.435 6.076 1.00 42.34 162 ARG A C 1
ATOM 1261 O O . ARG A 1 162 ? -6.815 -23.396 6.659 1.00 42.34 162 ARG A O 1
ATOM 1268 N N . VAL A 1 163 ? -5.068 -22.419 5.646 1.00 44.81 163 VAL A N 1
ATOM 1269 C CA . VAL A 1 163 ? -4.094 -23.445 6.035 1.00 44.81 163 VAL A CA 1
ATOM 1270 C C . VAL A 1 163 ? -3.681 -23.151 7.476 1.00 44.81 163 VAL A C 1
ATOM 1272 O O . VAL A 1 163 ? -3.008 -22.158 7.750 1.00 44.81 163 VAL A O 1
ATOM 1275 N N . ILE A 1 164 ? -4.156 -23.967 8.416 1.00 42.62 164 ILE A N 1
ATOM 1276 C CA . ILE A 1 164 ? -3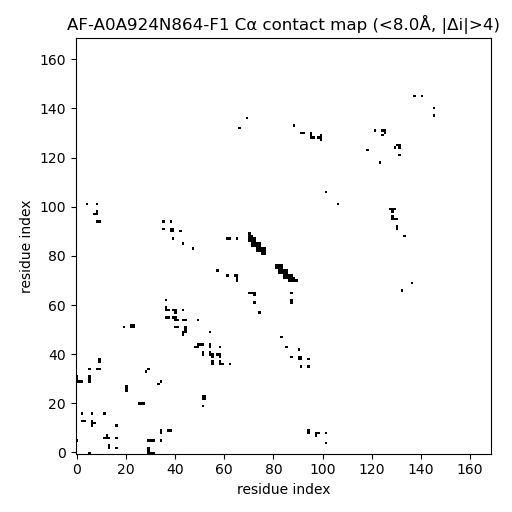.636 -23.984 9.785 1.00 42.62 164 ILE A CA 1
ATOM 1277 C C . ILE A 1 164 ? -2.326 -24.779 9.711 1.00 42.62 164 ILE A C 1
ATOM 1279 O O . ILE A 1 164 ? -2.383 -25.942 9.308 1.00 42.62 164 ILE A O 1
ATOM 1283 N N . PRO A 1 165 ? -1.155 -24.192 10.021 1.00 40.91 165 PRO A N 1
ATOM 1284 C CA . PRO A 1 165 ? 0.081 -24.960 10.048 1.00 40.91 165 PRO A CA 1
ATOM 1285 C C . PRO A 1 165 ? -0.063 -26.065 11.096 1.00 40.91 165 PRO A C 1
ATOM 1287 O O . PRO A 1 165 ? -0.475 -25.798 12.227 1.00 40.91 165 PRO A O 1
ATOM 1290 N N . ALA A 1 166 ? 0.210 -27.306 10.691 1.00 43.09 166 ALA A N 1
ATOM 1291 C CA . ALA A 1 166 ? 0.239 -28.434 11.608 1.00 43.09 166 ALA A CA 1
ATOM 1292 C C . ALA A 1 166 ? 1.256 -28.125 12.713 1.00 43.09 166 ALA A C 1
ATOM 1294 O O . ALA A 1 166 ? 2.384 -27.727 12.424 1.00 43.09 166 ALA A O 1
ATOM 1295 N N . ALA A 1 167 ? 0.832 -28.249 13.970 1.00 45.81 167 ALA A N 1
ATOM 1296 C CA . ALA A 1 167 ? 1.744 -28.179 15.097 1.00 45.81 167 ALA A CA 1
ATOM 1297 C C . ALA A 1 167 ? 2.691 -29.380 14.993 1.00 45.81 167 ALA A C 1
ATOM 1299 O O . ALA A 1 167 ? 2.250 -30.522 15.115 1.00 45.81 167 ALA A O 1
ATOM 1300 N N . GLU A 1 168 ? 3.960 -29.114 14.697 1.00 45.12 168 GLU A N 1
ATOM 1301 C CA . GLU A 1 168 ? 5.023 -30.110 14.788 1.00 45.12 168 GLU A CA 1
ATOM 1302 C C . GLU A 1 168 ? 5.166 -30.510 16.263 1.00 45.12 168 GLU A C 1
ATOM 1304 O O . GLU A 1 168 ? 5.343 -29.649 17.131 1.00 45.12 168 GLU A O 1
ATOM 1309 N N . GLY A 1 169 ? 4.982 -31.803 16.534 1.00 49.97 169 GLY A N 1
ATOM 1310 C CA . GLY A 1 169 ? 5.207 -32.448 17.827 1.00 49.97 169 GLY A CA 1
ATOM 1311 C C . GLY A 1 169 ? 6.459 -33.304 17.795 1.00 49.97 169 GLY A C 1
ATOM 1312 O O . GLY A 1 169 ? 6.820 -33.762 16.687 1.00 49.97 169 GLY A O 1
#

Secondary structure (DSSP, 8-state):
--HHHHHHHHTS-HHHHHHHHHHTT------HHHHHHHHHHHHHHHHH---HHH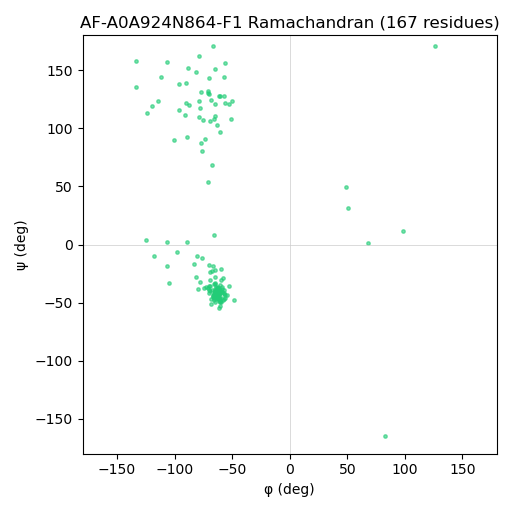HHHHHHHHHHHHHHH-SEEEEE-SSTT-EEEEEHHHHHHHHHHHHHHHHHHHS----SS-------HHHHHHHHT--HHHHHHHHHS-HHHHHHHHHHHHHHHHH----PPP---

Solvent-accessible surface area (backbone atoms only — not comparable to full-atom values): 9990 Å² total; per-residue (Å²): 102,54,65,68,60,49,15,57,47,54,75,46,56,57,66,57,50,52,52,49,36,58,74,61,73,48,77,94,66,56,41,72,69,52,48,54,48,47,45,46,13,51,50,43,22,71,73,68,69,46,59,65,62,67,22,39,57,47,27,54,52,44,63,71,43,32,92,78,64,50,55,51,43,79,41,82,44,93,62,87,84,50,76,45,76,42,55,53,48,63,53,50,52,54,37,26,53,39,44,36,48,51,45,70,74,67,50,78,79,80,82,71,83,81,79,82,66,97,56,60,68,64,60,52,37,43,74,59,33,45,66,56,63,62,55,54,52,56,70,71,43,55,72,72,56,48,49,54,49,50,53,56,50,52,57,47,56,75,69,63,72,88,81,73,80,78,82,87,128

Nearest PDB structures (foldseek):
  3d8l-assembly1_A  TM=3.479E-01  e=6.383E+00  Lactococcus virus P2
  4arv-assembly2_B  TM=2.657E-01  e=3.915E+00  Yersinia kristensenii
  8xm2-assembly1_A  TM=2.573E-01  e=5.726E+00  Yersinia intermedia

pLDDT: mean 75.24, std 14.92, range [36.0, 94.25]